Protein AF-L7J1Y3-F1 (afdb_monomer)

Nearest PDB structures (foldseek):
  4y5w-assembly1_A  TM=6.370E-01  e=1.447E+00  Homo sapiens
  8sqz-assembly1_D  TM=3.531E-01  e=3.646E+00  Homo sapiens
  6ysl-assembly1_C  TM=3.123E-01  e=3.125E+00  Bacillus subtilis subsp. subtilis str. 168
  6ch2-assembly1_D  TM=2.077E-01  e=8.726E+00  Salmonella enterica subsp. enterica serovar Typhimurium str. LT2

Radius of gyration: 16.77 Å; Cα contacts (8 Å, |Δi|>4): 98; chains: 1; bounding box: 35×26×52 Å

Structure (mmCIF, N/CA/C/O backbone):
data_AF-L7J1Y3-F1
#
_entry.id   AF-L7J1Y3-F1
#
loop_
_atom_site.group_PDB
_atom_site.id
_atom_site.type_symbol
_atom_site.label_atom_id
_atom_site.label_alt_id
_atom_site.label_comp_id
_atom_site.label_asym_id
_atom_site.label_entity_id
_atom_site.label_seq_id
_atom_site.pdbx_PDB_ins_code
_atom_site.Cartn_x
_atom_site.Cartn_y
_atom_site.Cartn_z
_atom_site.occupancy
_atom_site.B_iso_or_equiv
_atom_site.auth_seq_id
_atom_site.auth_comp_id
_atom_site.auth_asym_id
_atom_site.auth_atom_id
_atom_site.pdbx_PDB_model_num
ATOM 1 N N . MET A 1 1 ? 6.326 -7.362 9.361 1.00 73.69 1 MET A N 1
ATOM 2 C CA . MET A 1 1 ? 6.736 -5.957 9.158 1.00 73.69 1 MET A CA 1
ATOM 3 C C . MET A 1 1 ? 6.461 -5.235 10.466 1.00 73.69 1 MET A C 1
ATOM 5 O O . MET A 1 1 ? 5.445 -5.536 11.077 1.00 73.69 1 MET A O 1
ATOM 9 N N . ARG A 1 2 ? 7.407 -4.423 10.950 1.00 84.88 2 ARG A N 1
ATOM 10 C CA . ARG A 1 2 ? 7.268 -3.658 12.203 1.00 84.88 2 ARG A CA 1
ATOM 11 C C . ARG A 1 2 ? 6.555 -2.331 11.913 1.00 84.88 2 ARG A C 1
ATOM 13 O O . ARG A 1 2 ? 6.642 -1.866 10.781 1.00 84.88 2 ARG A O 1
ATOM 20 N N . ALA A 1 3 ? 5.917 -1.717 12.913 1.00 74.19 3 ALA A N 1
ATOM 21 C CA . ALA A 1 3 ? 5.182 -0.455 12.745 1.00 74.19 3 ALA A CA 1
ATOM 22 C C . ALA A 1 3 ? 6.055 0.675 12.160 1.00 74.19 3 ALA A C 1
ATOM 24 O O . ALA A 1 3 ? 5.646 1.325 11.205 1.00 74.19 3 ALA A O 1
ATOM 25 N N . GLY A 1 4 ? 7.296 0.829 12.642 1.00 76.31 4 GLY A N 1
ATOM 26 C CA . GLY A 1 4 ? 8.248 1.795 12.075 1.00 76.31 4 GLY A CA 1
ATOM 27 C C . GLY A 1 4 ? 8.523 1.556 10.587 1.00 76.31 4 GLY A C 1
ATOM 28 O O . GLY A 1 4 ? 8.441 2.476 9.790 1.00 76.31 4 GLY A O 1
ATOM 29 N N . SER A 1 5 ? 8.720 0.299 10.171 1.00 82.94 5 SER A N 1
ATOM 30 C CA . SER A 1 5 ? 8.914 -0.038 8.752 1.00 82.94 5 SER A CA 1
ATOM 31 C C . SER A 1 5 ? 7.682 0.246 7.885 1.00 82.94 5 SER A C 1
ATOM 33 O O . SER A 1 5 ? 7.832 0.479 6.693 1.00 82.94 5 SER A O 1
ATOM 35 N N . ALA A 1 6 ? 6.471 0.190 8.450 1.00 80.12 6 ALA A N 1
ATOM 36 C CA . ALA A 1 6 ? 5.249 0.532 7.723 1.00 80.12 6 ALA A CA 1
ATOM 37 C C . ALA A 1 6 ? 5.132 2.048 7.495 1.00 80.12 6 ALA A C 1
ATOM 39 O O . ALA A 1 6 ? 4.707 2.457 6.420 1.00 80.12 6 ALA A O 1
ATOM 40 N N . ALA A 1 7 ? 5.558 2.862 8.468 1.00 80.69 7 ALA A N 1
ATOM 41 C CA . ALA A 1 7 ? 5.611 4.317 8.330 1.00 80.69 7 ALA A CA 1
ATOM 42 C C . ALA A 1 7 ? 6.638 4.753 7.272 1.00 80.69 7 ALA A C 1
ATOM 44 O O . ALA A 1 7 ? 6.282 5.488 6.361 1.00 80.69 7 ALA A O 1
ATOM 45 N N . GLU A 1 8 ? 7.856 4.202 7.310 1.00 81.44 8 GLU A N 1
ATOM 46 C CA . GLU A 1 8 ? 8.89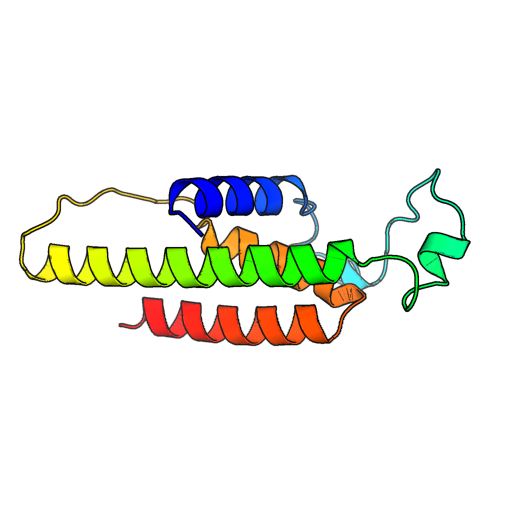2 4.468 6.295 1.00 81.44 8 GLU A CA 1
ATOM 47 C C . GLU A 1 8 ? 8.426 4.095 4.877 1.00 81.44 8 GLU A C 1
ATOM 49 O O . GLU A 1 8 ? 8.717 4.782 3.901 1.00 81.44 8 GLU A O 1
ATOM 54 N N . LEU A 1 9 ? 7.661 3.006 4.742 1.00 83.31 9 LEU A N 1
ATOM 55 C CA . LEU A 1 9 ? 7.079 2.612 3.458 1.00 83.31 9 LEU A CA 1
ATOM 56 C C . LEU A 1 9 ? 5.953 3.544 3.006 1.00 83.31 9 LEU A C 1
ATOM 58 O O . LEU A 1 9 ? 5.819 3.772 1.806 1.00 83.31 9 LEU A O 1
ATOM 62 N N . ALA A 1 10 ? 5.161 4.084 3.931 1.00 79.31 10 ALA A N 1
ATOM 63 C CA . ALA A 1 10 ? 4.172 5.107 3.613 1.00 79.31 10 ALA A CA 1
ATOM 64 C C . ALA A 1 10 ? 4.845 6.418 3.178 1.00 79.31 10 ALA A C 1
ATOM 66 O O . ALA A 1 10 ? 4.407 7.040 2.215 1.00 79.31 10 ALA A O 1
ATOM 67 N N . ASP A 1 11 ? 5.949 6.797 3.823 1.00 79.81 11 ASP A N 1
ATOM 68 C CA . ASP A 1 11 ? 6.756 7.948 3.419 1.00 79.81 11 ASP A CA 1
ATOM 69 C C . ASP A 1 11 ? 7.358 7.738 2.026 1.00 79.81 11 ASP 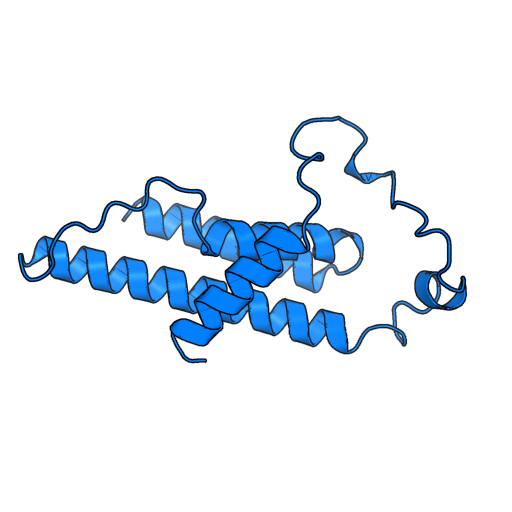A C 1
ATOM 71 O O . ASP A 1 11 ? 7.243 8.619 1.172 1.00 79.81 11 ASP A O 1
ATOM 75 N N . LEU A 1 12 ? 7.909 6.547 1.756 1.00 77.75 12 LEU A N 1
ATOM 76 C CA . LEU A 1 12 ? 8.377 6.165 0.424 1.00 77.75 12 LEU A CA 1
ATOM 77 C C . LEU A 1 12 ? 7.246 6.247 -0.611 1.00 77.75 12 LEU A C 1
ATOM 79 O O . LEU A 1 12 ? 7.450 6.788 -1.698 1.00 77.75 12 LEU A O 1
ATOM 83 N N . ALA A 1 13 ? 6.051 5.748 -0.285 1.00 78.25 13 ALA A N 1
ATOM 84 C CA . ALA A 1 13 ? 4.876 5.827 -1.151 1.00 78.25 13 ALA A CA 1
ATOM 85 C C . ALA A 1 13 ? 4.496 7.286 -1.453 1.00 78.25 13 ALA A C 1
ATOM 87 O O . ALA A 1 13 ? 4.263 7.64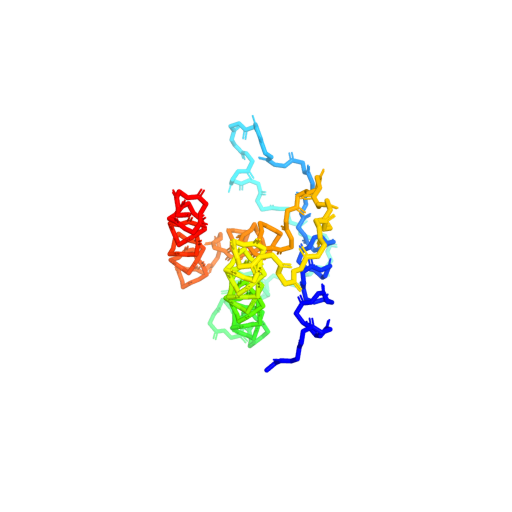9 -2.608 1.00 78.25 13 ALA A O 1
ATOM 88 N N . ARG A 1 14 ? 4.514 8.147 -0.430 1.00 78.88 14 ARG A N 1
ATOM 89 C CA . ARG A 1 14 ? 4.206 9.573 -0.557 1.00 78.88 14 ARG A CA 1
ATOM 90 C C . ARG A 1 14 ? 5.179 10.296 -1.485 1.00 78.88 14 ARG A C 1
ATOM 92 O O . ARG A 1 14 ? 4.730 11.065 -2.325 1.00 78.88 14 ARG A O 1
ATOM 99 N N . VAL A 1 15 ? 6.488 10.063 -1.349 1.00 75.50 15 VAL A N 1
ATOM 100 C CA . VAL A 1 15 ? 7.508 10.770 -2.153 1.00 75.50 15 VAL A CA 1
ATOM 101 C C . VAL A 1 15 ? 7.716 10.179 -3.546 1.00 75.50 15 VAL A C 1
ATOM 103 O O . VAL A 1 15 ? 8.214 10.870 -4.428 1.00 75.50 15 VAL A O 1
ATOM 106 N N . SER A 1 16 ? 7.341 8.916 -3.761 1.00 70.88 16 SER A N 1
ATOM 107 C CA . SER A 1 16 ? 7.437 8.261 -5.075 1.00 70.88 16 SER A CA 1
ATOM 108 C C . SER A 1 16 ? 6.226 8.516 -5.972 1.00 70.88 16 SER A C 1
ATOM 110 O O . SER A 1 16 ? 6.300 8.276 -7.177 1.00 70.88 16 SER A O 1
ATOM 112 N N . THR A 1 17 ? 5.125 9.024 -5.412 1.00 70.31 17 THR A N 1
ATOM 113 C CA . THR A 1 17 ? 3.902 9.296 -6.168 1.00 70.31 17 THR A CA 1
ATOM 114 C C . THR A 1 17 ? 3.847 10.767 -6.611 1.00 70.31 17 THR A C 1
ATOM 116 O O . THR A 1 17 ? 3.916 11.655 -5.759 1.00 70.31 17 THR A O 1
ATOM 119 N N . PRO A 1 18 ? 3.688 11.071 -7.914 1.00 69.62 18 PRO A N 1
ATOM 120 C CA . PRO A 1 18 ? 3.597 12.450 -8.398 1.00 69.62 18 PRO A CA 1
ATOM 121 C C . PRO A 1 18 ? 2.390 13.197 -7.806 1.00 69.62 18 PRO A C 1
ATOM 123 O O . PRO A 1 18 ? 1.258 12.730 -7.901 1.00 69.62 18 PRO A O 1
ATOM 126 N N . ALA A 1 19 ? 2.609 14.392 -7.251 1.00 56.03 19 ALA A N 1
ATOM 127 C CA . ALA A 1 19 ? 1.589 15.164 -6.527 1.00 56.03 19 ALA A CA 1
ATOM 128 C C . ALA A 1 19 ? 0.529 15.872 -7.410 1.00 56.03 19 ALA A C 1
ATOM 130 O O . ALA A 1 19 ? -0.306 16.602 -6.884 1.00 56.03 19 ALA A O 1
ATOM 131 N N . GLY A 1 20 ? 0.561 15.703 -8.739 1.00 53.56 20 GLY A N 1
ATOM 132 C CA . GLY A 1 20 ? -0.153 16.573 -9.691 1.00 53.56 20 GLY A CA 1
ATOM 133 C C . GLY A 1 20 ? -1.261 15.939 -10.540 1.00 53.56 20 GLY A C 1
ATOM 134 O O . GLY A 1 20 ? -1.754 16.606 -11.443 1.00 53.56 20 GLY A O 1
ATOM 135 N N . LEU A 1 21 ? -1.643 14.676 -10.318 1.00 53.38 21 LEU A N 1
ATOM 136 C CA . LEU A 1 21 ? -2.577 13.962 -11.213 1.00 53.38 21 LEU A CA 1
ATOM 137 C C . LEU A 1 21 ? -4.016 13.848 -10.672 1.00 53.38 21 LEU A C 1
ATOM 139 O O . LEU A 1 21 ? -4.877 13.328 -11.376 1.00 53.38 21 LEU A O 1
ATOM 143 N N . ASP A 1 22 ? -4.305 14.387 -9.484 1.00 49.16 22 ASP A N 1
ATOM 144 C CA . ASP A 1 22 ? -5.595 14.255 -8.776 1.00 49.16 22 ASP A CA 1
ATOM 145 C C . ASP A 1 22 ? -6.769 15.059 -9.418 1.00 49.16 22 ASP A C 1
ATOM 147 O O . ASP A 1 22 ? -7.748 15.362 -8.739 1.00 49.16 22 ASP A O 1
ATOM 151 N N . GLY A 1 23 ? -6.737 15.419 -10.714 1.00 47.91 23 GLY A N 1
ATOM 152 C CA . GLY A 1 23 ? -7.865 16.169 -11.305 1.00 47.91 23 GLY A CA 1
ATOM 153 C C . GLY A 1 23 ? -7.867 16.537 -12.794 1.00 47.91 23 GLY A C 1
ATOM 154 O O . GLY A 1 23 ? -8.798 17.216 -13.220 1.00 47.91 23 GLY A O 1
ATOM 155 N N . ALA A 1 24 ? -6.892 16.125 -13.610 1.00 45.25 24 ALA A N 1
ATOM 156 C CA . ALA A 1 24 ? -6.901 16.439 -15.045 1.00 45.25 24 ALA A CA 1
ATOM 157 C C . ALA A 1 24 ? -7.389 15.237 -15.885 1.00 45.25 24 ALA A C 1
ATOM 159 O O . ALA A 1 24 ? -6.741 14.185 -15.865 1.00 45.25 24 ALA A O 1
ATOM 160 N N . PRO A 1 25 ? -8.480 15.358 -16.668 1.00 38.84 25 PRO A N 1
ATOM 161 C CA . PRO A 1 25 ? -8.839 14.353 -17.667 1.00 38.84 25 PRO A CA 1
ATOM 162 C C . PRO A 1 25 ? -7.675 14.212 -18.664 1.00 38.84 25 PRO A C 1
ATOM 164 O O . PRO A 1 25 ? -7.281 15.195 -19.283 1.00 38.84 25 PRO A O 1
ATOM 167 N N . GLY A 1 26 ? -7.084 13.019 -18.782 1.00 45.75 26 GLY A N 1
ATOM 168 C CA . GLY A 1 26 ? -5.920 12.750 -19.648 1.00 45.75 26 GLY A CA 1
ATOM 169 C C . GLY A 1 26 ? -4.582 12.573 -18.911 1.00 45.75 26 GLY A C 1
ATOM 170 O O . GLY A 1 26 ? -3.614 12.091 -19.495 1.00 45.75 26 GLY A O 1
ATOM 171 N N . ALA A 1 27 ? -4.528 12.841 -17.601 1.00 49.22 27 ALA A N 1
ATOM 172 C CA . ALA A 1 27 ? -3.386 12.524 -16.726 1.00 49.22 27 ALA A CA 1
ATOM 173 C C . ALA A 1 27 ? -3.005 11.021 -16.703 1.00 49.22 27 ALA A C 1
ATOM 175 O O . ALA A 1 27 ? -1.879 10.641 -16.359 1.00 49.22 27 ALA A O 1
ATOM 176 N N . TYR A 1 28 ? -3.955 10.160 -17.074 1.00 46.09 28 TYR A N 1
ATOM 177 C CA . TYR A 1 28 ? -3.806 8.709 -17.155 1.00 46.09 28 TYR A CA 1
ATOM 178 C C . TYR A 1 28 ? -3.110 8.228 -18.443 1.00 46.09 28 TYR A C 1
ATOM 180 O O . TYR A 1 28 ? -2.608 7.104 -18.455 1.00 46.09 28 TYR A O 1
ATOM 188 N N . GLU A 1 29 ? -2.988 9.066 -19.482 1.00 47.25 29 GLU A N 1
ATOM 189 C CA . GLU A 1 29 ? -2.402 8.669 -20.780 1.00 47.25 29 GLU A CA 1
ATOM 190 C C . GLU A 1 29 ? -0.959 9.129 -20.973 1.00 47.25 29 GLU A C 1
ATOM 192 O O . GLU A 1 29 ? -0.170 8.436 -21.611 1.00 47.25 29 GLU A O 1
ATOM 197 N N . ALA A 1 30 ? -0.560 10.247 -20.364 1.00 48.66 30 ALA A N 1
ATOM 198 C CA . ALA A 1 30 ? 0.832 10.671 -20.394 1.00 48.66 30 ALA A CA 1
ATOM 199 C C . ALA A 1 30 ? 1.632 9.846 -19.376 1.00 48.66 30 ALA A C 1
ATOM 201 O O . ALA A 1 30 ? 1.771 10.224 -18.211 1.00 48.66 30 ALA A O 1
ATOM 202 N N . ALA A 1 31 ? 2.131 8.680 -19.787 1.00 52.78 31 ALA A N 1
ATOM 203 C CA . ALA A 1 31 ? 3.332 8.149 -19.161 1.00 52.78 31 ALA A CA 1
ATOM 204 C C . ALA A 1 31 ? 4.429 9.193 -19.420 1.00 52.78 31 ALA A C 1
ATOM 206 O O . ALA A 1 31 ? 4.678 9.503 -20.586 1.00 52.78 31 ALA A O 1
ATOM 207 N N . PRO A 1 32 ? 5.055 9.788 -18.389 1.00 50.97 32 PRO A N 1
ATOM 208 C CA . PRO A 1 32 ? 6.218 10.610 -18.643 1.00 50.97 32 PRO A CA 1
ATOM 209 C C . PRO A 1 32 ? 7.250 9.666 -19.250 1.00 50.97 32 PRO A C 1
ATOM 211 O O . PRO A 1 32 ? 7.699 8.730 -18.583 1.00 50.97 32 PRO A O 1
ATOM 214 N N . GLU A 1 33 ? 7.578 9.853 -20.528 1.00 53.22 33 GLU A N 1
ATOM 215 C CA . GLU A 1 33 ? 8.805 9.287 -21.064 1.00 53.22 33 GLU A CA 1
ATOM 216 C C . GLU A 1 33 ? 9.909 9.805 -20.153 1.00 53.22 33 GLU A C 1
ATOM 218 O O . GLU A 1 33 ? 10.181 11.001 -20.139 1.00 53.22 33 GLU A O 1
ATOM 223 N N . MET A 1 34 ? 10.449 8.938 -19.292 1.00 55.19 34 MET A N 1
ATOM 224 C CA . MET A 1 34 ? 11.526 9.309 -18.384 1.00 55.19 34 MET A CA 1
ATOM 225 C C . MET A 1 34 ? 12.762 9.520 -19.254 1.00 55.19 34 MET A C 1
ATOM 227 O O . MET A 1 34 ? 13.339 8.526 -19.715 1.00 55.19 34 MET A O 1
ATOM 231 N N . PRO A 1 35 ? 13.168 10.774 -19.530 1.00 49.22 35 PRO A N 1
ATOM 232 C CA . PRO A 1 35 ? 14.256 11.019 -20.456 1.00 49.22 35 PRO A CA 1
ATOM 233 C C . PRO A 1 35 ? 15.525 10.468 -19.802 1.00 49.22 35 PRO A C 1
ATOM 235 O O . PRO A 1 35 ? 15.929 10.939 -18.741 1.00 49.22 35 PRO A O 1
ATOM 238 N N . GLY A 1 36 ? 16.109 9.422 -20.391 1.00 53.09 36 GLY A N 1
ATOM 239 C CA . GLY A 1 36 ? 17.314 8.763 -19.871 1.00 53.09 36 GLY A CA 1
ATOM 240 C C . GLY A 1 36 ? 17.176 7.280 -19.507 1.00 53.09 36 GLY A C 1
ATOM 241 O O . GLY A 1 36 ? 18.190 6.663 -19.187 1.00 53.09 36 GLY A O 1
ATOM 242 N N . LEU A 1 37 ? 15.984 6.675 -19.587 1.00 58.31 37 LEU A N 1
ATOM 243 C CA . LEU A 1 37 ? 15.825 5.219 -19.448 1.00 58.31 37 LEU A CA 1
ATOM 244 C C . LEU A 1 37 ? 15.803 4.515 -20.816 1.00 58.31 37 LEU A C 1
ATOM 246 O O . LEU A 1 37 ? 15.183 4.982 -21.766 1.00 58.31 37 LEU A O 1
ATOM 250 N N . HIS A 1 38 ? 16.488 3.373 -20.916 1.00 53.91 38 HIS A N 1
ATOM 251 C CA . HIS A 1 38 ? 16.580 2.583 -22.147 1.00 53.91 38 HIS A CA 1
ATOM 252 C C . HIS A 1 38 ? 15.212 1.989 -22.531 1.00 53.91 38 HIS A C 1
ATOM 254 O O . HIS A 1 38 ? 14.519 1.441 -21.678 1.00 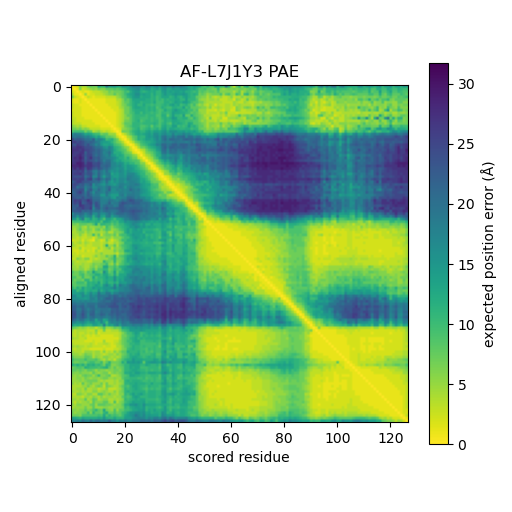53.91 38 HIS A O 1
ATOM 260 N N . HIS A 1 39 ? 14.845 2.028 -23.816 1.00 55.75 39 HIS A N 1
ATOM 261 C CA . HIS A 1 39 ? 13.542 1.587 -24.349 1.00 55.75 39 HIS A CA 1
ATOM 262 C C . HIS A 1 39 ? 13.134 0.157 -23.934 1.00 55.75 39 HIS A C 1
ATOM 264 O O . HIS A 1 39 ? 11.971 -0.092 -23.631 1.00 55.75 39 HIS A O 1
ATOM 270 N N . ALA A 1 40 ? 14.104 -0.751 -23.776 1.00 52.62 40 ALA A N 1
ATOM 271 C CA . ALA A 1 40 ? 13.872 -2.106 -23.256 1.00 52.62 40 ALA A CA 1
ATOM 272 C C . ALA A 1 40 ? 13.249 -2.146 -21.841 1.00 52.62 40 ALA A C 1
ATOM 274 O O . ALA A 1 40 ? 12.587 -3.119 -21.493 1.00 52.62 40 ALA A O 1
ATOM 275 N N . VAL A 1 41 ? 13.426 -1.096 -21.028 1.00 50.31 41 VAL A N 1
ATOM 276 C CA . VAL A 1 41 ? 12.773 -0.947 -19.714 1.00 50.31 41 VAL A CA 1
ATOM 277 C C . VAL A 1 41 ? 11.272 -0.674 -19.868 1.00 50.31 41 VAL A C 1
ATOM 279 O O . VAL A 1 41 ? 10.476 -1.114 -19.040 1.00 50.31 41 VAL A O 1
ATOM 282 N N . ASN A 1 42 ? 10.875 -0.009 -20.958 1.00 52.00 42 ASN A N 1
ATOM 283 C CA . ASN A 1 42 ? 9.476 0.234 -21.302 1.00 52.00 42 ASN A CA 1
ATOM 284 C C . ASN A 1 42 ? 8.817 -0.970 -21.997 1.00 52.00 42 ASN A C 1
ATOM 286 O O . ASN A 1 42 ? 7.633 -1.198 -21.767 1.00 52.00 42 ASN A O 1
ATOM 290 N N . GLU A 1 43 ? 9.560 -1.747 -22.793 1.00 49.28 43 GLU A N 1
ATOM 291 C CA . GLU A 1 43 ? 9.021 -2.888 -23.558 1.00 49.28 43 GLU A CA 1
ATOM 292 C C . GLU A 1 43 ? 9.055 -4.235 -22.812 1.00 49.28 43 GLU A C 1
ATOM 294 O O . GLU A 1 43 ? 8.249 -5.126 -23.070 1.00 49.28 43 GLU A O 1
ATOM 299 N N . GLY A 1 44 ? 9.975 -4.411 -21.864 1.00 45.62 44 GLY A N 1
ATOM 300 C CA . GLY A 1 44 ? 10.209 -5.679 -21.178 1.00 45.62 44 GLY A CA 1
ATOM 301 C C . GLY A 1 44 ? 9.383 -5.883 -19.910 1.00 45.62 44 GLY A C 1
ATOM 302 O O . GLY A 1 44 ? 9.949 -6.329 -18.921 1.00 45.62 44 GLY A O 1
ATOM 303 N N . THR A 1 45 ? 8.077 -5.595 -19.891 1.00 50.09 45 THR A N 1
ATOM 304 C CA . THR A 1 45 ? 7.239 -5.624 -18.664 1.00 50.09 45 THR A CA 1
ATOM 305 C C . THR A 1 45 ? 7.294 -6.956 -17.894 1.00 50.09 45 THR A C 1
ATOM 307 O O . THR A 1 45 ? 7.106 -6.982 -16.680 1.00 50.09 45 THR A O 1
ATOM 310 N N . ILE A 1 46 ? 7.601 -8.070 -18.572 1.00 39.75 46 ILE A N 1
ATOM 311 C CA . ILE A 1 46 ? 7.714 -9.405 -17.958 1.00 39.75 46 ILE A CA 1
ATOM 312 C C . ILE A 1 46 ? 9.108 -9.704 -17.371 1.00 39.75 46 ILE A C 1
ATOM 314 O O . ILE A 1 46 ? 9.250 -10.622 -16.566 1.00 39.75 46 ILE A O 1
ATOM 318 N N . MET A 1 47 ? 10.133 -8.937 -17.760 1.00 39.09 47 MET A N 1
ATOM 319 C CA . MET A 1 47 ? 11.531 -9.125 -17.349 1.00 39.09 47 MET A CA 1
ATOM 320 C C . MET A 1 47 ? 12.112 -7.948 -16.553 1.00 39.09 47 MET A C 1
ATOM 322 O O . MET A 1 47 ? 13.160 -8.121 -15.934 1.00 39.09 47 MET A O 1
ATOM 326 N N . THR A 1 48 ? 11.479 -6.769 -16.533 1.00 45.81 48 THR A N 1
ATOM 327 C CA . THR A 1 48 ? 12.129 -5.561 -16.003 1.00 45.81 48 THR A CA 1
ATOM 328 C C . THR A 1 48 ? 11.898 -5.269 -14.532 1.00 45.81 48 THR A C 1
ATOM 330 O O . THR A 1 48 ? 12.755 -4.592 -13.969 1.00 45.81 48 THR A O 1
ATOM 333 N N . GLU A 1 49 ? 10.861 -5.761 -13.841 1.00 57.12 49 GLU A N 1
ATOM 334 C CA . GLU A 1 49 ? 10.630 -5.230 -12.487 1.00 57.12 49 GLU A CA 1
ATOM 335 C C . GLU A 1 49 ? 10.283 -6.247 -11.381 1.00 57.12 49 GLU A C 1
ATOM 337 O O . GLU A 1 49 ? 9.193 -6.209 -10.803 1.00 57.12 49 GLU A O 1
ATOM 342 N N . PRO A 1 50 ? 11.248 -7.089 -10.938 1.00 53.56 50 PRO A N 1
ATOM 343 C CA . PRO A 1 50 ? 11.126 -7.797 -9.653 1.00 53.56 50 PRO A CA 1
ATOM 344 C C . PRO A 1 50 ? 10.826 -6.836 -8.488 1.00 53.56 50 PRO A C 1
ATOM 346 O O . PRO A 1 50 ? 10.180 -7.211 -7.507 1.00 53.56 50 PRO A O 1
ATOM 349 N N . TRP A 1 51 ? 11.243 -5.575 -8.617 1.00 63.38 51 TRP A N 1
ATOM 350 C CA . TRP A 1 51 ? 10.976 -4.516 -7.660 1.00 63.38 51 TRP A CA 1
ATOM 351 C C . TRP A 1 51 ? 9.505 -4.069 -7.634 1.00 63.38 51 TRP A C 1
ATOM 353 O O . TRP A 1 51 ? 9.033 -3.788 -6.538 1.00 63.38 51 TRP A O 1
ATOM 363 N N . THR A 1 52 ? 8.7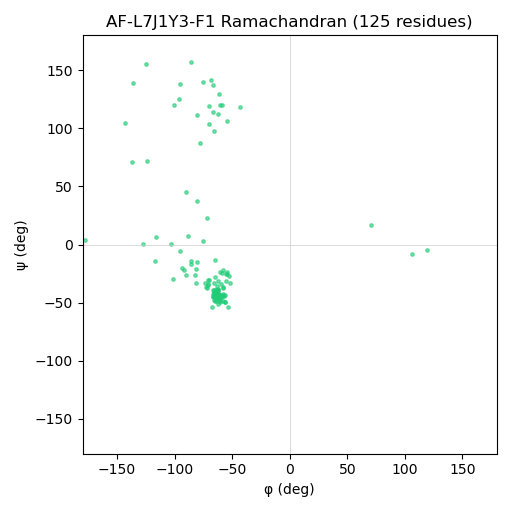17 -4.122 -8.723 1.00 69.19 52 THR A N 1
ATOM 364 C CA . THR A 1 52 ? 7.275 -3.791 -8.657 1.00 69.19 52 THR A CA 1
ATOM 365 C C . THR A 1 52 ? 6.523 -4.771 -7.767 1.00 69.19 52 THR A C 1
ATOM 367 O O . THR A 1 52 ? 5.751 -4.362 -6.910 1.00 69.19 52 THR A O 1
ATOM 370 N N . VAL A 1 53 ? 6.767 -6.078 -7.905 1.00 76.94 53 VAL A N 1
ATOM 371 C CA . VAL A 1 53 ? 6.127 -7.093 -7.050 1.00 76.94 53 VAL A CA 1
ATOM 372 C C . VAL A 1 53 ? 6.527 -6.919 -5.581 1.00 76.94 53 VAL A C 1
ATOM 374 O O . VAL A 1 53 ? 5.703 -7.130 -4.686 1.00 76.94 53 VAL A O 1
ATOM 377 N N . ILE A 1 54 ? 7.772 -6.516 -5.314 1.00 81.94 54 ILE A N 1
ATOM 378 C CA . ILE A 1 54 ? 8.239 -6.200 -3.958 1.00 81.94 54 ILE A CA 1
ATOM 379 C C . ILE A 1 54 ? 7.531 -4.950 -3.425 1.00 81.94 54 ILE A C 1
ATOM 381 O O . ILE A 1 54 ? 7.049 -4.985 -2.295 1.00 81.94 54 ILE A O 1
ATOM 385 N N . LEU A 1 55 ? 7.408 -3.890 -4.229 1.00 81.50 55 LEU A N 1
ATOM 386 C CA . LEU A 1 55 ? 6.723 -2.649 -3.862 1.00 81.50 55 LEU A CA 1
ATOM 387 C C . LEU A 1 55 ? 5.225 -2.868 -3.638 1.00 81.50 55 LEU A C 1
ATOM 389 O O . LEU A 1 55 ? 4.710 -2.454 -2.603 1.00 81.50 55 LEU A O 1
ATOM 393 N N . ILE A 1 56 ? 4.550 -3.612 -4.522 1.00 84.56 56 ILE A N 1
ATOM 394 C CA . ILE A 1 56 ? 3.150 -4.018 -4.342 1.00 84.56 56 ILE A CA 1
ATOM 395 C C . ILE A 1 56 ? 3.004 -4.712 -2.989 1.00 84.56 56 ILE A C 1
ATOM 397 O O . ILE A 1 56 ? 2.199 -4.294 -2.158 1.00 84.56 56 ILE A O 1
ATOM 401 N N . ARG A 1 57 ? 3.820 -5.739 -2.713 1.00 85.69 57 ARG A N 1
ATOM 402 C CA . ARG A 1 57 ? 3.765 -6.472 -1.437 1.00 85.69 57 ARG A CA 1
ATOM 403 C C . ARG A 1 57 ? 4.089 -5.588 -0.233 1.00 85.69 57 ARG A C 1
ATOM 405 O O . ARG A 1 57 ? 3.472 -5.760 0.818 1.00 85.69 57 ARG A O 1
ATOM 412 N N . ALA A 1 58 ? 5.043 -4.671 -0.362 1.00 87.44 58 ALA A N 1
ATOM 413 C CA . ALA A 1 58 ? 5.457 -3.771 0.705 1.00 87.44 58 ALA A CA 1
ATOM 414 C C . ALA A 1 58 ? 4.349 -2.768 1.055 1.00 87.44 58 ALA A C 1
ATOM 416 O O . ALA A 1 58 ? 3.926 -2.735 2.212 1.00 87.44 58 ALA A O 1
ATOM 417 N N . PHE A 1 59 ? 3.821 -2.035 0.070 1.00 86.81 59 PHE A N 1
ATOM 418 C CA . PHE A 1 59 ? 2.739 -1.065 0.264 1.00 86.81 59 PHE A CA 1
ATOM 419 C C . PHE A 1 59 ? 1.460 -1.730 0.763 1.00 86.81 59 PHE A C 1
ATOM 421 O O . PHE A 1 59 ? 0.857 -1.251 1.720 1.00 86.81 59 PHE A O 1
ATOM 428 N N . SER A 1 60 ? 1.105 -2.898 0.219 1.00 88.62 60 SER A N 1
ATOM 429 C CA . SER A 1 60 ? -0.054 -3.664 0.699 1.00 88.62 60 SER A CA 1
ATOM 430 C C . SER A 1 60 ? 0.071 -4.011 2.176 1.00 88.62 60 SER A C 1
ATOM 432 O O . SER A 1 60 ? -0.848 -3.814 2.968 1.00 88.62 60 SER A O 1
ATOM 434 N N . ARG A 1 61 ? 1.237 -4.535 2.573 1.00 90.12 61 ARG A N 1
ATOM 435 C CA . ARG A 1 61 ? 1.463 -4.980 3.948 1.00 90.12 61 ARG A CA 1
ATOM 436 C C . ARG A 1 61 ? 1.552 -3.804 4.916 1.00 90.12 61 ARG A C 1
ATOM 438 O O . ARG A 1 61 ? 1.090 -3.941 6.047 1.00 90.12 61 ARG A O 1
ATOM 445 N N . ALA A 1 62 ? 2.109 -2.675 4.482 1.00 88.94 62 ALA A N 1
ATOM 446 C CA . ALA A 1 62 ? 2.127 -1.439 5.254 1.00 88.94 62 ALA A CA 1
ATOM 447 C C . ALA A 1 62 ? 0.701 -0.905 5.468 1.00 88.94 62 ALA A C 1
ATOM 449 O O . ALA A 1 62 ? 0.316 -0.668 6.613 1.00 88.94 62 ALA A O 1
ATOM 450 N N . ALA A 1 63 ? -0.108 -0.818 4.405 1.00 87.25 63 ALA A N 1
ATOM 451 C CA . ALA A 1 63 ? -1.506 -0.388 4.466 1.00 87.25 63 ALA A CA 1
ATOM 452 C C . ALA A 1 63 ? -2.337 -1.247 5.433 1.00 87.25 63 ALA A C 1
ATOM 454 O O . ALA A 1 63 ? -2.987 -0.713 6.331 1.00 87.25 63 ALA A O 1
ATOM 455 N N . VAL A 1 64 ? -2.258 -2.578 5.318 1.00 90.38 64 VAL A N 1
ATOM 456 C CA . VAL A 1 64 ? -2.987 -3.509 6.200 1.00 90.38 64 VAL A CA 1
ATOM 457 C C . VAL A 1 64 ? -2.578 -3.356 7.666 1.00 90.38 64 VAL A C 1
ATOM 459 O O . VAL A 1 64 ? -3.439 -3.360 8.545 1.00 90.38 64 VAL A O 1
ATOM 462 N N . LEU A 1 65 ? -1.280 -3.209 7.955 1.00 88.44 65 LEU A N 1
ATOM 463 C CA . LEU A 1 65 ? -0.811 -3.015 9.330 1.00 88.44 65 LEU A CA 1
ATOM 464 C C . LEU A 1 65 ? -1.295 -1.688 9.914 1.00 88.44 65 LEU A C 1
ATOM 466 O O . LEU A 1 65 ? -1.799 -1.673 11.030 1.00 88.44 65 LEU A O 1
ATOM 470 N N . MET A 1 66 ? -1.211 -0.599 9.149 1.00 85.44 66 MET A N 1
ATOM 471 C CA . MET A 1 66 ? -1.684 0.711 9.598 1.00 85.44 66 MET A CA 1
ATOM 472 C C . MET A 1 66 ? -3.201 0.730 9.835 1.00 85.44 66 MET A C 1
ATOM 474 O O . MET A 1 66 ? -3.647 1.305 10.825 1.00 85.44 66 MET A O 1
ATOM 478 N N . MET A 1 67 ? -3.994 0.060 8.989 1.00 86.44 67 MET A N 1
ATOM 479 C CA . MET A 1 67 ? -5.439 -0.093 9.210 1.00 86.44 67 MET A CA 1
ATOM 480 C C . MET A 1 67 ? -5.745 -0.908 10.475 1.00 86.44 67 MET A C 1
ATOM 482 O O . MET A 1 67 ? -6.599 -0.517 11.270 1.00 86.44 67 MET A O 1
ATOM 486 N N . ARG A 1 68 ? -5.014 -2.004 10.715 1.00 85.94 68 ARG A N 1
ATOM 487 C CA . ARG A 1 68 ? -5.156 -2.816 11.935 1.00 85.94 68 ARG A CA 1
ATOM 488 C C . ARG A 1 68 ? -4.787 -2.036 13.197 1.00 85.94 68 ARG A C 1
ATOM 490 O O . ARG A 1 68 ? -5.486 -2.137 14.208 1.00 85.94 68 ARG A O 1
ATOM 497 N N . ASP A 1 69 ? -3.697 -1.279 13.150 1.00 82.75 69 ASP A N 1
ATOM 498 C CA . ASP A 1 69 ? -3.248 -0.461 14.275 1.00 82.75 69 ASP A CA 1
ATOM 499 C C . ASP A 1 69 ? -4.257 0.660 14.554 1.00 82.75 69 ASP A C 1
ATOM 501 O O . ASP A 1 69 ? -4.577 0.918 15.713 1.00 82.75 69 ASP A O 1
ATOM 505 N N . ALA A 1 70 ? -4.824 1.273 13.510 1.00 81.56 70 ALA A N 1
ATOM 506 C CA . ALA A 1 70 ? -5.897 2.256 13.644 1.00 81.56 70 ALA A CA 1
ATOM 507 C C . ALA A 1 70 ? -7.155 1.656 14.297 1.00 81.56 70 ALA A C 1
ATOM 509 O O . ALA A 1 70 ? -7.688 2.250 15.232 1.00 81.56 70 ALA A O 1
ATOM 510 N N . GLY A 1 71 ? -7.587 0.461 13.878 1.00 79.69 71 GLY A N 1
ATOM 511 C CA . GLY A 1 71 ? -8.711 -0.244 14.504 1.00 79.69 71 GLY A CA 1
ATOM 512 C C . GLY A 1 71 ? -8.451 -0.592 15.973 1.00 79.69 71 GLY A C 1
ATOM 513 O O . GLY A 1 71 ? -9.301 -0.361 16.829 1.00 79.69 71 GLY A O 1
ATOM 514 N N . SER A 1 72 ? -7.239 -1.057 16.294 1.00 80.31 72 SER A N 1
ATOM 515 C CA . SER A 1 72 ? -6.844 -1.388 17.673 1.00 80.31 72 SER A CA 1
ATOM 516 C C . SER A 1 72 ? -6.824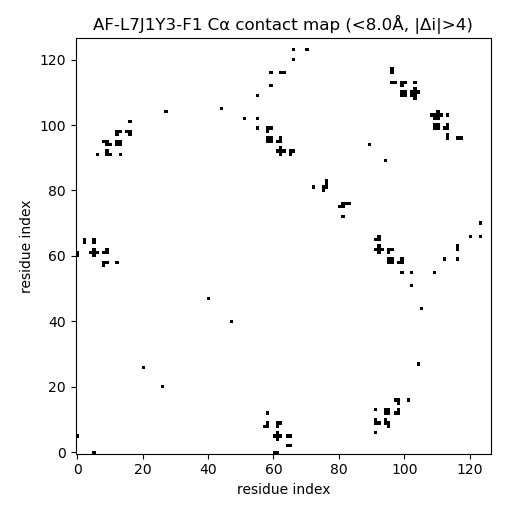 -0.147 18.575 1.00 80.31 72 SER A C 1
ATOM 518 O O . SER A 1 72 ? -7.282 -0.204 19.715 1.00 80.31 72 SER A O 1
ATOM 520 N N . ARG A 1 73 ? -6.348 0.995 18.057 1.00 76.50 73 ARG A N 1
ATOM 521 C CA . ARG A 1 73 ? -6.382 2.287 18.763 1.00 76.50 73 ARG A CA 1
ATOM 522 C C . ARG A 1 73 ? -7.811 2.769 18.991 1.00 76.50 73 ARG A C 1
ATOM 524 O O . ARG A 1 73 ? -8.115 3.185 20.102 1.00 76.50 73 ARG A O 1
ATOM 531 N N . ARG A 1 74 ? -8.694 2.682 17.987 1.00 75.25 74 ARG A N 1
ATOM 532 C CA . ARG A 1 74 ? -10.117 3.040 18.146 1.00 75.25 74 ARG A CA 1
ATOM 533 C C . ARG A 1 74 ? -10.801 2.187 19.206 1.00 75.25 74 ARG A C 1
ATOM 535 O O . ARG A 1 74 ? -11.473 2.726 20.078 1.00 75.25 74 ARG A O 1
ATOM 542 N N . GLN A 1 75 ? -10.555 0.878 19.192 1.00 78.00 75 GLN A N 1
ATOM 543 C CA . GLN A 1 75 ? -11.066 -0.026 20.217 1.00 78.00 75 GLN A CA 1
ATOM 544 C C . GLN A 1 75 ? -10.557 0.372 21.613 1.00 78.00 75 GLN A C 1
ATOM 546 O O . GLN A 1 75 ? -11.338 0.472 22.551 1.00 78.00 75 GLN A O 1
ATOM 551 N N . GLN A 1 76 ? -9.264 0.667 21.765 1.00 77.12 76 GLN A N 1
ATOM 552 C CA . GLN A 1 76 ? -8.705 1.133 23.040 1.00 77.12 76 GLN A CA 1
ATOM 553 C C . GLN A 1 76 ? -9.290 2.479 23.493 1.00 77.12 76 GLN A C 1
ATOM 555 O O . GLN A 1 76 ? -9.559 2.644 24.680 1.00 77.12 76 GLN A O 1
ATOM 560 N N . GLN A 1 77 ? -9.530 3.420 22.575 1.00 74.75 77 GLN A N 1
ATOM 561 C CA . GLN A 1 77 ? -10.195 4.695 22.871 1.00 74.75 77 GLN A CA 1
ATOM 562 C C . GLN A 1 77 ? -11.639 4.487 23.343 1.00 74.75 77 GLN A C 1
ATOM 564 O O . GLN A 1 77 ? -12.049 5.113 24.317 1.00 74.75 77 GLN A O 1
ATOM 569 N N . GLN A 1 78 ? -12.382 3.562 22.727 1.00 76.19 78 GLN A N 1
ATOM 570 C CA . GLN A 1 78 ? -13.737 3.197 23.153 1.00 76.19 78 GLN A CA 1
ATOM 571 C C . GLN A 1 78 ? -13.773 2.669 24.597 1.00 76.19 78 GLN A C 1
ATOM 573 O O . GLN A 1 78 ? -14.719 2.943 25.330 1.00 76.19 78 GLN A O 1
ATOM 578 N N . TYR A 1 79 ? -12.725 1.961 25.028 1.00 79.12 79 TYR A N 1
ATOM 579 C CA . TYR A 1 79 ? -12.568 1.493 26.410 1.00 79.12 79 TYR A CA 1
ATOM 580 C C . TYR A 1 79 ? -11.870 2.508 27.339 1.00 79.12 79 TYR A C 1
ATOM 582 O O . TYR A 1 79 ? -11.562 2.172 28.480 1.00 79.12 79 TYR A O 1
ATOM 590 N N . GLY A 1 80 ? -11.607 3.737 26.878 1.00 75.88 80 GLY A N 1
ATOM 591 C CA . GLY A 1 80 ? -10.959 4.792 27.670 1.00 75.88 80 GLY A CA 1
ATOM 592 C C . GLY A 1 80 ? -9.472 4.552 27.967 1.00 75.88 80 GLY A C 1
ATOM 593 O O . GLY A 1 80 ? -8.919 5.170 28.871 1.00 75.88 80 GLY A O 1
ATOM 594 N N . LEU A 1 81 ? -8.819 3.650 27.228 1.00 70.81 81 LEU A N 1
ATOM 595 C CA . LEU A 1 81 ? -7.440 3.202 27.462 1.00 70.81 81 LEU A CA 1
ATOM 596 C C . LEU A 1 81 ? -6.388 3.955 26.630 1.00 70.81 81 LEU A C 1
ATOM 598 O O . LEU A 1 81 ? -5.196 3.717 26.810 1.00 70.81 81 LEU A O 1
ATOM 602 N N . ALA A 1 82 ? -6.796 4.834 25.710 1.00 64.69 82 ALA A N 1
ATOM 603 C CA . ALA A 1 82 ? -5.883 5.549 24.818 1.00 64.69 82 ALA A CA 1
ATOM 604 C C . ALA A 1 82 ? -6.238 7.037 24.695 1.00 64.69 82 ALA A C 1
ATOM 606 O O . ALA A 1 82 ? -7.403 7.407 24.562 1.00 64.69 82 ALA A O 1
ATOM 607 N N . THR A 1 83 ? -5.212 7.889 24.698 1.00 58.06 83 THR A N 1
ATOM 608 C CA . THR A 1 83 ? -5.322 9.329 24.435 1.00 58.06 83 THR A CA 1
ATOM 609 C C . THR A 1 83 ? -5.530 9.582 22.942 1.00 58.06 83 THR A C 1
ATOM 611 O O . THR A 1 83 ? -4.914 8.918 22.105 1.00 58.06 83 THR A O 1
ATOM 614 N N . ALA A 1 84 ? -6.397 10.536 22.597 1.00 55.03 84 ALA A N 1
ATOM 615 C CA . ALA A 1 84 ? -6.654 10.933 21.217 1.00 55.03 84 ALA A CA 1
ATOM 616 C C . ALA A 1 84 ? -5.399 11.578 20.599 1.00 55.03 84 ALA A C 1
ATOM 618 O O . ALA A 1 84 ? -5.125 12.754 20.814 1.00 55.03 84 ALA A O 1
ATOM 619 N N . GLU A 1 85 ? -4.614 10.803 19.849 1.00 57.94 85 GLU A N 1
ATOM 620 C CA . GLU A 1 85 ? -3.642 11.372 18.915 1.00 57.94 85 GLU A CA 1
ATOM 621 C C . GLU A 1 85 ? -4.375 11.776 17.637 1.00 57.94 85 GLU A C 1
ATOM 623 O O . GLU A 1 85 ? -4.851 10.928 16.879 1.00 57.94 85 GLU A O 1
ATOM 628 N N . ASP A 1 86 ? -4.452 13.085 17.428 1.00 50.66 86 ASP A N 1
ATOM 629 C CA . ASP A 1 86 ? -5.010 13.720 16.244 1.00 50.66 86 ASP A CA 1
ATOM 630 C C . ASP A 1 86 ? -4.073 13.483 15.048 1.00 50.66 86 ASP A C 1
ATOM 632 O O . ASP A 1 86 ? -2.897 13.852 15.070 1.00 50.66 86 ASP A O 1
ATOM 636 N N . LYS A 1 87 ? -4.566 12.821 13.998 1.00 52.56 87 LYS A N 1
ATOM 637 C CA . LYS A 1 87 ? -3.841 12.677 12.725 1.00 52.56 87 LYS A CA 1
ATOM 638 C C . LYS A 1 87 ? -4.704 13.211 11.593 1.00 52.56 87 LYS A C 1
ATOM 640 O O . LYS A 1 87 ? -5.206 12.463 10.762 1.00 52.56 87 LYS A O 1
ATOM 645 N N . THR A 1 88 ? -4.833 14.531 11.568 1.00 45.16 88 THR A N 1
ATOM 646 C CA . THR A 1 88 ? -5.548 15.339 10.562 1.00 45.16 88 THR A CA 1
ATOM 647 C C . THR A 1 88 ? -4.705 15.550 9.293 1.00 45.16 88 THR A C 1
ATOM 649 O O . THR A 1 88 ? -4.691 16.617 8.689 1.00 45.16 88 THR A O 1
ATOM 652 N N . GLY A 1 89 ? -3.956 14.526 8.883 1.00 53.62 89 GLY A N 1
ATOM 653 C CA . GLY A 1 89 ? -3.177 14.506 7.646 1.00 53.62 89 GLY A CA 1
ATOM 654 C C . GLY A 1 89 ? -3.554 13.294 6.803 1.00 53.62 89 GLY A C 1
ATOM 655 O O . GLY A 1 89 ? -4.023 12.293 7.349 1.00 53.62 89 GLY A O 1
ATOM 656 N N . ARG A 1 90 ? -3.344 13.389 5.480 1.00 56.38 90 ARG A N 1
ATOM 657 C CA . ARG A 1 90 ? -3.492 12.274 4.525 1.00 56.38 90 ARG A CA 1
ATOM 658 C C . ARG A 1 90 ? -2.857 11.026 5.148 1.00 56.38 90 ARG A C 1
ATOM 660 O O . ARG A 1 90 ? -1.692 11.054 5.545 1.00 56.38 90 ARG A O 1
ATOM 667 N N . SER A 1 91 ? -3.658 9.986 5.366 1.00 76.44 91 SER A N 1
ATOM 668 C CA . SER A 1 91 ? -3.230 8.831 6.162 1.00 76.44 91 SER A CA 1
ATOM 669 C C . SER A 1 91 ? -2.143 8.078 5.401 1.00 76.44 91 SER A C 1
ATOM 671 O O . SER A 1 91 ? -2.268 7.890 4.196 1.00 76.44 91 SER A O 1
ATOM 673 N N . GLY A 1 92 ? -1.115 7.561 6.082 1.00 82.19 92 GLY A N 1
ATOM 674 C CA . GLY A 1 92 ? -0.090 6.731 5.428 1.00 82.19 92 GLY A CA 1
ATOM 675 C C . GLY A 1 92 ? -0.674 5.529 4.662 1.00 82.19 92 GLY A C 1
ATOM 676 O O . GLY A 1 92 ? -0.079 5.048 3.699 1.00 82.19 92 GLY A O 1
ATOM 677 N N . VAL A 1 93 ? -1.883 5.083 5.034 1.00 88.12 93 VAL A N 1
ATOM 678 C CA . VAL A 1 93 ? -2.670 4.100 4.271 1.00 88.12 93 VAL A CA 1
ATOM 679 C C . VAL A 1 93 ? -3.061 4.637 2.891 1.00 88.12 93 VAL A C 1
ATOM 681 O O . VAL A 1 93 ? -2.896 3.935 1.900 1.00 88.12 93 VAL A O 1
ATOM 684 N N . GLU A 1 94 ? -3.545 5.877 2.811 1.00 89.31 94 GLU A N 1
ATOM 685 C CA . GLU A 1 94 ? -3.933 6.531 1.554 1.00 89.31 94 GLU A CA 1
ATOM 686 C C . GLU A 1 94 ? -2.727 6.763 0.644 1.00 89.31 94 GLU A C 1
ATOM 688 O O . GLU A 1 94 ? -2.859 6.684 -0.574 1.00 89.31 94 GLU A O 1
ATOM 693 N N . ASP A 1 95 ? -1.549 7.028 1.213 1.00 86.56 95 ASP A N 1
ATOM 694 C CA . ASP A 1 95 ? -0.307 7.140 0.443 1.00 86.56 95 ASP A CA 1
ATOM 695 C C . ASP A 1 95 ? 0.096 5.788 -0.162 1.00 86.56 95 ASP A C 1
ATOM 697 O O . ASP A 1 95 ? 0.418 5.716 -1.348 1.00 86.56 95 ASP A O 1
ATOM 701 N N . CYS A 1 96 ? -0.018 4.699 0.607 1.00 86.44 96 CYS A N 1
ATOM 702 C CA . CYS A 1 96 ? 0.214 3.342 0.106 1.00 86.44 96 CYS A CA 1
ATOM 703 C C . CYS A 1 96 ? -0.786 2.945 -0.996 1.00 86.44 96 CYS A C 1
ATOM 705 O O . CYS A 1 96 ? -0.378 2.371 -2.005 1.00 86.44 96 CYS A O 1
ATOM 707 N N . ILE A 1 97 ? -2.078 3.261 -0.832 1.00 89.69 97 ILE A N 1
ATOM 708 C CA . ILE A 1 97 ? -3.117 2.996 -1.845 1.00 89.69 97 ILE A CA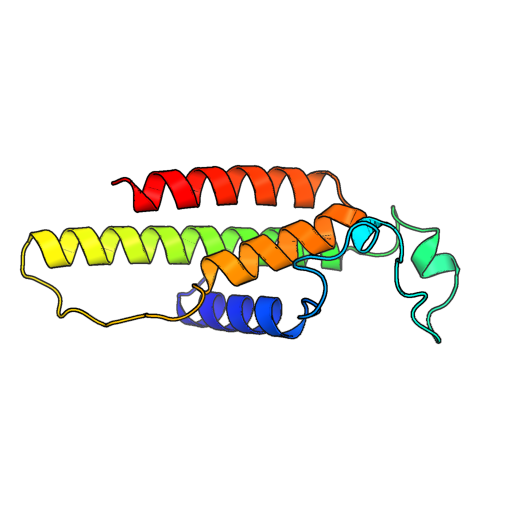 1
ATOM 709 C C . ILE A 1 97 ? -2.839 3.795 -3.121 1.00 89.69 97 ILE A C 1
ATOM 711 O O . ILE A 1 97 ? -2.900 3.243 -4.216 1.00 89.69 97 ILE A O 1
ATOM 715 N N . ARG A 1 98 ? -2.457 5.071 -3.002 1.00 84.00 98 ARG A N 1
ATOM 716 C CA . ARG A 1 98 ? -2.144 5.914 -4.164 1.00 84.00 98 ARG A CA 1
ATOM 717 C C . ARG A 1 98 ? -0.930 5.412 -4.940 1.00 84.00 98 ARG A C 1
ATOM 719 O O . ARG A 1 98 ? -0.962 5.378 -6.168 1.00 84.00 98 ARG A O 1
ATOM 726 N N . ALA A 1 99 ? 0.115 4.976 -4.237 1.00 82.56 99 ALA A N 1
ATOM 727 C CA . ALA A 1 99 ? 1.275 4.368 -4.878 1.00 82.56 99 ALA A CA 1
ATOM 728 C C . ALA A 1 99 ? 0.895 3.077 -5.622 1.00 82.56 99 ALA A C 1
ATOM 730 O O . ALA A 1 99 ? 1.358 2.853 -6.739 1.00 82.56 99 ALA A O 1
ATOM 731 N N . LEU A 1 100 ? 0.007 2.254 -5.052 1.00 84.19 100 LEU A N 1
ATOM 732 C CA . LEU A 1 100 ? -0.523 1.065 -5.728 1.00 84.19 100 LEU A CA 1
ATOM 733 C C . LEU A 1 100 ? -1.355 1.421 -6.966 1.00 84.19 100 LEU A C 1
ATOM 735 O O . LEU A 1 100 ? -1.165 0.788 -8.000 1.00 84.19 100 LEU A O 1
ATOM 739 N N . PHE A 1 101 ? -2.190 2.461 -6.904 1.00 83.88 101 PHE A N 1
ATOM 740 C CA . PHE A 1 101 ? -2.916 2.994 -8.065 1.00 83.88 101 PHE A CA 1
ATOM 741 C C . PHE A 1 101 ? -1.963 3.417 -9.188 1.00 83.88 101 PHE A C 1
ATOM 743 O O . PHE A 1 101 ? -2.182 3.107 -10.359 1.00 83.88 101 PHE A O 1
ATOM 750 N N . TYR A 1 102 ? -0.861 4.084 -8.834 1.00 76.69 102 TYR A N 1
ATOM 751 C CA . TYR A 1 102 ? 0.147 4.503 -9.802 1.00 76.69 102 TYR A CA 1
ATOM 752 C C . TYR A 1 102 ? 0.873 3.309 -10.438 1.00 76.69 102 TYR A C 1
ATOM 754 O O . TYR A 1 102 ? 1.012 3.252 -11.661 1.00 76.69 102 TYR A O 1
ATOM 762 N N . LEU A 1 103 ? 1.268 2.313 -9.635 1.00 78.31 103 LEU A N 1
ATOM 763 C CA . LEU A 1 103 ? 1.811 1.045 -10.141 1.00 78.31 103 LEU A CA 1
ATOM 764 C C . LEU A 1 103 ? 0.787 0.282 -11.000 1.00 78.31 103 LEU A C 1
ATOM 766 O O . LEU A 1 103 ? 1.157 -0.393 -11.963 1.00 78.31 103 LEU A O 1
ATOM 770 N N . GLY A 1 104 ? -0.501 0.438 -10.688 1.00 75.69 104 GLY A N 1
ATOM 771 C CA . GLY A 1 104 ? -1.639 -0.123 -11.408 1.00 75.69 104 GLY A CA 1
ATOM 772 C C . GLY A 1 104 ? -1.672 0.229 -12.892 1.00 75.69 104 GLY A C 1
ATOM 773 O O . GLY A 1 104 ? -2.175 -0.559 -13.683 1.00 75.69 104 GLY A O 1
ATOM 774 N N . ARG A 1 105 ? -1.053 1.346 -13.303 1.00 73.94 105 ARG A N 1
ATOM 775 C CA . ARG A 1 105 ? -0.971 1.768 -14.715 1.00 73.94 105 ARG A CA 1
ATOM 776 C C . ARG A 1 105 ? -0.253 0.760 -15.620 1.00 73.94 105 ARG A C 1
ATOM 778 O O . ARG A 1 105 ? -0.458 0.788 -16.827 1.00 73.94 105 ARG A O 1
ATOM 785 N N . LYS A 1 106 ? 0.611 -0.092 -15.055 1.00 70.31 106 LYS A N 1
ATOM 786 C CA . LYS A 1 106 ? 1.362 -1.134 -15.781 1.00 70.31 106 LYS A CA 1
ATOM 787 C C . LYS A 1 106 ? 1.205 -2.534 -15.170 1.00 70.31 106 LYS A C 1
ATOM 789 O O . LYS A 1 106 ? 1.817 -3.481 -15.654 1.00 70.31 106 LYS A O 1
ATOM 794 N N . SER A 1 107 ? 0.433 -2.673 -14.090 1.00 74.81 107 SER A N 1
ATOM 795 C CA . SER A 1 107 ? 0.269 -3.929 -13.357 1.00 74.81 107 SER A CA 1
ATOM 796 C C . SER A 1 107 ? -1.161 -4.089 -12.856 1.00 74.81 107 SER A C 1
ATOM 798 O O . SER A 1 107 ? -1.538 -3.526 -11.827 1.00 74.81 107 SER A O 1
ATOM 800 N N . ASP A 1 108 ? -1.934 -4.948 -13.519 1.00 78.19 108 ASP A N 1
ATOM 801 C CA . ASP A 1 108 ? -3.302 -5.287 -13.101 1.00 78.19 108 ASP A CA 1
ATOM 802 C C . ASP A 1 108 ? -3.360 -5.807 -11.660 1.00 78.19 108 ASP A C 1
ATOM 804 O O . ASP A 1 108 ? -4.342 -5.608 -10.945 1.00 78.19 108 ASP A O 1
ATOM 808 N N . MET A 1 109 ? -2.295 -6.480 -11.211 1.00 82.38 109 MET A N 1
ATOM 809 C CA . MET A 1 109 ? -2.188 -6.949 -9.834 1.00 82.38 109 MET A CA 1
ATOM 810 C C . MET A 1 109 ? -2.113 -5.778 -8.851 1.00 82.38 109 MET A C 1
ATOM 812 O O . MET A 1 109 ? -2.763 -5.834 -7.813 1.00 82.38 109 MET A O 1
ATOM 816 N N . ALA A 1 110 ? -1.349 -4.728 -9.165 1.00 81.56 110 ALA A N 1
ATOM 817 C CA . ALA A 1 110 ? -1.282 -3.537 -8.323 1.00 81.56 110 ALA A CA 1
ATOM 818 C C . ALA A 1 110 ? -2.635 -2.817 -8.264 1.00 81.56 110 ALA A C 1
ATOM 820 O O . ALA A 1 110 ? -3.059 -2.446 -7.172 1.00 81.56 110 ALA A O 1
ATOM 821 N N . MET A 1 111 ? -3.328 -2.702 -9.405 1.00 85.50 111 MET A N 1
ATOM 822 C CA . MET A 1 111 ? -4.641 -2.050 -9.478 1.00 85.50 111 MET A CA 1
ATOM 823 C C . MET A 1 111 ? -5.682 -2.777 -8.620 1.00 85.50 111 MET A C 1
ATOM 825 O O . MET A 1 111 ? -6.259 -2.184 -7.719 1.00 85.50 111 MET A O 1
ATOM 829 N N . LYS A 1 112 ? -5.821 -4.101 -8.786 1.00 88.25 112 LYS A N 1
ATOM 830 C CA . LYS A 1 112 ? -6.755 -4.912 -7.980 1.00 88.25 112 LYS A CA 1
ATOM 831 C C . LYS A 1 112 ? -6.484 -4.816 -6.482 1.00 88.25 112 LYS A C 1
ATOM 833 O O . LYS A 1 112 ? -7.399 -4.869 -5.668 1.00 88.25 112 LYS A O 1
ATOM 838 N N . VAL A 1 113 ? -5.212 -4.737 -6.103 1.00 88.62 113 VAL A N 1
ATOM 839 C CA . VAL A 1 113 ? -4.824 -4.599 -4.700 1.00 88.62 113 VAL A CA 1
ATOM 840 C C . VAL A 1 113 ? -5.160 -3.203 -4.172 1.00 88.62 113 VAL A C 1
ATOM 842 O O . VAL A 1 113 ? -5.584 -3.098 -3.023 1.00 88.62 113 VAL A O 1
ATOM 845 N N . ALA A 1 114 ? -5.005 -2.154 -4.986 1.00 90.06 114 ALA A N 1
ATOM 846 C CA . ALA A 1 114 ? -5.434 -0.804 -4.636 1.00 90.06 114 ALA A CA 1
ATOM 847 C C . ALA A 1 114 ? -6.949 -0.756 -4.381 1.00 90.06 114 ALA A C 1
ATOM 849 O O . ALA A 1 114 ? -7.343 -0.327 -3.299 1.00 90.06 114 ALA A O 1
ATOM 850 N N . ASP A 1 115 ? -7.759 -1.301 -5.297 1.00 92.25 115 ASP A N 1
ATOM 851 C CA . ASP A 1 115 ? -9.224 -1.351 -5.180 1.00 92.25 115 ASP A CA 1
ATOM 852 C C . ASP A 1 115 ? -9.662 -2.050 -3.880 1.00 92.25 115 ASP A C 1
ATOM 854 O O . ASP A 1 115 ? -10.437 -1.517 -3.086 1.00 92.25 115 ASP A O 1
ATOM 858 N N . VAL A 1 116 ? -9.098 -3.233 -3.599 1.00 94.94 116 VAL A N 1
ATOM 859 C CA . VAL A 1 116 ? -9.419 -4.005 -2.385 1.00 94.94 116 VAL A CA 1
ATOM 860 C C . VAL A 1 116 ? -9.045 -3.244 -1.110 1.00 94.94 116 VAL A C 1
ATOM 862 O O . VAL A 1 116 ? -9.770 -3.305 -0.113 1.00 94.94 116 VAL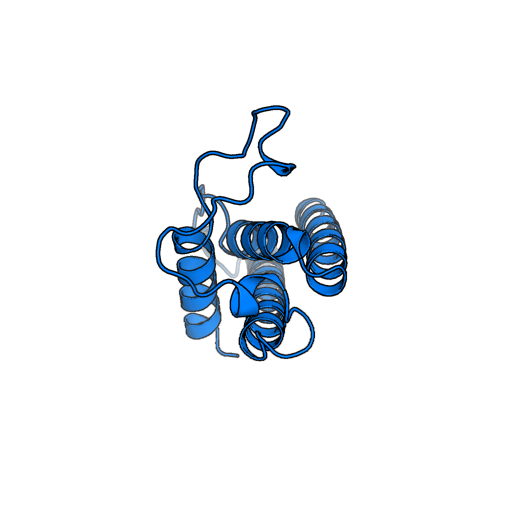 A O 1
ATOM 865 N N . LEU A 1 117 ? -7.907 -2.546 -1.103 1.00 91.56 117 LEU A N 1
ATOM 866 C CA . LEU A 1 117 ? -7.471 -1.769 0.058 1.00 91.56 117 LEU A CA 1
ATOM 867 C C . LEU A 1 117 ? -8.285 -0.486 0.234 1.00 91.56 117 LEU A C 1
ATOM 869 O O . LEU A 1 117 ? -8.520 -0.088 1.374 1.00 91.56 117 LEU A O 1
ATOM 873 N N . GLU A 1 118 ? -8.732 0.137 -0.853 1.00 92.81 118 GLU A N 1
ATOM 874 C CA . GLU A 1 118 ? -9.635 1.285 -0.816 1.00 92.81 118 GLU A CA 1
ATOM 875 C C . GLU A 1 118 ? -10.998 0.892 -0.239 1.00 92.81 118 GLU A C 1
ATOM 877 O O . GLU A 1 118 ? -11.455 1.513 0.723 1.00 92.81 118 GLU A O 1
ATOM 882 N N . GLU A 1 119 ? -11.597 -0.204 -0.715 1.00 92.94 119 GLU A N 1
ATOM 883 C CA . GLU A 1 119 ? -12.829 -0.748 -0.135 1.00 92.94 119 GLU A CA 1
ATOM 884 C C . GLU A 1 119 ? -12.670 -1.060 1.359 1.00 92.94 119 GLU A C 1
ATOM 886 O O . GLU A 1 119 ? -13.541 -0.735 2.172 1.00 92.94 119 GLU A O 1
ATOM 891 N N . ALA A 1 120 ? -11.552 -1.687 1.741 1.00 90.81 1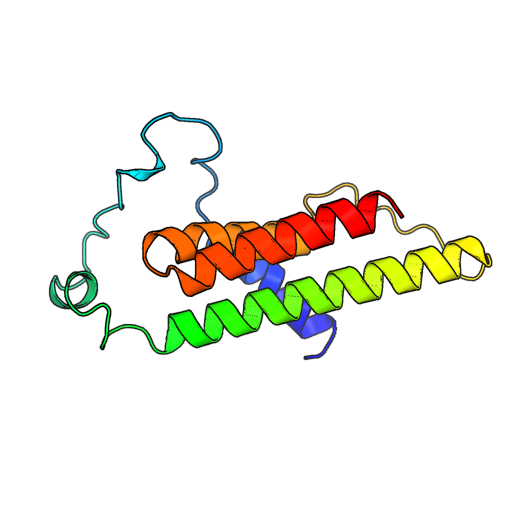20 ALA A N 1
ATOM 892 C CA . ALA A 1 120 ? -11.264 -2.010 3.133 1.00 90.81 120 ALA A CA 1
ATOM 893 C C . ALA A 1 120 ? -11.094 -0.750 3.994 1.00 90.81 120 ALA A C 1
ATOM 895 O O . ALA A 1 120 ? -11.578 -0.720 5.126 1.00 90.81 120 ALA A O 1
ATOM 896 N N . LEU A 1 121 ? -10.451 0.297 3.467 1.00 89.81 121 LEU A N 1
ATOM 897 C CA . LEU A 1 121 ? -10.282 1.574 4.157 1.00 89.81 121 LEU A CA 1
ATOM 898 C C . LEU A 1 121 ? -11.624 2.283 4.364 1.00 89.81 121 LEU A C 1
ATOM 900 O O . LEU A 1 121 ? -11.853 2.833 5.442 1.00 89.81 121 LEU A O 1
ATOM 904 N N . VAL A 1 122 ? -12.512 2.260 3.366 1.00 90.25 122 VAL A N 1
ATOM 905 C CA . VAL A 1 122 ? -13.868 2.818 3.480 1.00 90.25 122 VAL A CA 1
ATOM 906 C C . VAL A 1 122 ? -14.657 2.087 4.565 1.00 90.25 122 VAL A C 1
ATOM 908 O O . VAL A 1 122 ? -15.215 2.740 5.445 1.00 90.25 122 VAL A O 1
ATOM 911 N N . ARG A 1 123 ? -14.642 0.746 4.571 1.00 87.31 123 ARG A N 1
ATOM 912 C CA . ARG A 1 123 ? -15.305 -0.055 5.620 1.00 87.31 123 ARG A CA 1
ATOM 913 C C . ARG A 1 123 ? -14.734 0.244 7.004 1.00 87.31 123 ARG A C 1
ATOM 915 O O . ARG A 1 123 ? -15.479 0.587 7.909 1.00 87.31 123 ARG A O 1
ATOM 922 N N . ALA A 1 124 ? -13.408 0.242 7.137 1.00 83.12 124 ALA A N 1
ATOM 923 C CA . ALA A 1 124 ? -12.736 0.528 8.401 1.00 83.12 124 ALA A CA 1
ATOM 924 C C . ALA A 1 124 ? -12.954 1.962 8.912 1.00 83.12 124 ALA A C 1
ATOM 926 O O . ALA A 1 124 ? -12.576 2.261 10.038 1.00 83.12 124 ALA A O 1
ATOM 927 N N . ARG A 1 125 ? -13.465 2.889 8.095 1.00 81.12 125 ARG A N 1
ATOM 928 C CA . ARG A 1 125 ? -13.853 4.245 8.521 1.00 81.12 125 ARG A CA 1
ATOM 929 C C . ARG A 1 125 ? -15.330 4.357 8.893 1.00 81.12 125 ARG A C 1
ATOM 931 O O . ARG A 1 125 ? -15.679 5.327 9.556 1.00 81.12 125 ARG A O 1
ATOM 938 N N . ALA A 1 126 ? -16.162 3.432 8.422 1.00 77.62 126 ALA A N 1
ATOM 939 C CA . ALA A 1 126 ? -17.582 3.371 8.742 1.00 77.62 126 ALA A CA 1
ATOM 940 C C . ALA A 1 126 ? -17.851 2.683 10.094 1.00 77.62 126 ALA A C 1
ATOM 942 O O . ALA A 1 126 ? -18.862 2.995 10.721 1.00 77.62 126 ALA A O 1
ATOM 943 N N . ASP A 1 127 ? -16.946 1.793 10.519 1.00 59.44 127 ASP A N 1
ATOM 944 C CA . ASP A 1 127 ? -16.907 1.151 11.845 1.00 59.44 127 ASP A CA 1
ATOM 945 C C . ASP A 1 127 ? -16.270 2.052 12.925 1.00 59.44 127 ASP A C 1
ATOM 947 O O . ASP A 1 127 ? -16.791 2.061 14.064 1.00 59.44 127 ASP A O 1
#

Sequence (127 aa):
MRAGSAAELADLARVSTPAGLDGAPGAYEAAPEMPGLHHAVNEGTIMTEPWTVILIRAFSRAAVLMMRDAGSRRQQQQYGLATAEDKTGRSGVEDCIRALFYLGRKSDMAMKVADVLEEALVRARAD

pLDDT: mean 71.73, std 15.67, range [38.84, 94.94]

Organism: Pyricularia oryzae (strain P131) (NCBI:txid1143193)

Solvent-accessible surface area (backbone atoms only — not comparable to full-atom values): 7468 Å² total; per-residue (Å²): 136,54,73,69,60,27,52,56,46,15,52,50,23,49,74,72,40,79,91,79,58,94,77,53,95,63,57,87,69,63,69,77,78,61,88,87,64,63,68,64,65,76,72,30,75,91,76,61,48,78,60,55,60,50,49,45,55,49,32,53,51,25,27,54,50,51,53,51,52,51,52,53,48,51,54,33,39,76,71,71,73,47,81,90,78,85,72,96,55,89,45,53,42,56,26,19,37,50,34,25,46,59,49,23,79,83,27,69,69,30,31,56,50,21,54,55,50,50,56,49,51,55,53,68,69,76,109

Foldseek 3Di:
DDLVLLLVLLVVLQVVFDPPQPDDDCSLPDPPPPPPDDCCCVVVLVPNPPPLVVNLVSLLVSLVVQLVVVLVQVVCVVVVNDDDDDDPDCRSNNSSLSSLCVSCSSDVSSNVSSVVSVVVVVVSVVD

Mean predicted aligned error: 11.19 Å

Secondary structure (DSSP, 8-state):
--HHHHHHHHHHHHHHS-TT-SS-TTTTT-----TTS-HHHHH-TTTS-HHHHHHHHHHHHHHHHHHHHHHHHHHHHHTT-S------S--HHHHHHHHHHHHHTT-HHHHHHHHHHHHHHHHHHH-